Protein AF-A0A1Q9S9G4-F1 (afdb_monomer)

Radius of gyration: 12.33 Å; Cα contacts (8 Å, |Δi|>4): 216; chains: 1; bounding box: 32×34×28 Å

Mean predicted aligned error: 5.12 Å

Sequence (103 aa):
MTAIFVLDVPENRGVVQVAEEDVLLQVEKVGPYFRIALDGPDGPPADPGEDVGPGHTSTEDHIIIDRRSTGCRHAVWYSALAGLQDARVVQHDKNALRVVRRS

pLDDT: mean 87.8, std 15.15, range [48.03, 98.56]

Structure (mmCIF, N/CA/C/O backbone):
data_AF-A0A1Q9S9G4-F1
#
_entry.id   AF-A0A1Q9S9G4-F1
#
loop_
_atom_site.group_PDB
_atom_site.id
_atom_site.type_symbol
_atom_site.label_atom_id
_atom_site.label_alt_id
_atom_site.label_comp_id
_atom_site.label_asym_id
_atom_site.label_entity_id
_atom_site.label_seq_id
_atom_site.pdbx_PDB_ins_code
_atom_site.Cartn_x
_atom_site.Cartn_y
_atom_site.Cartn_z
_atom_site.occupancy
_atom_site.B_iso_or_equiv
_atom_site.auth_seq_id
_atom_site.auth_comp_id
_atom_site.auth_asym_id
_atom_site.auth_atom_id
_atom_site.pdbx_PDB_model_num
ATOM 1 N N . MET A 1 1 ? -10.709 3.831 9.868 1.00 82.19 1 MET A N 1
ATOM 2 C CA . MET A 1 1 ? -10.321 3.564 8.465 1.00 82.19 1 MET A CA 1
ATOM 3 C C . MET A 1 1 ? -8.881 3.091 8.463 1.00 82.19 1 MET A C 1
ATOM 5 O O . MET A 1 1 ? -8.014 3.846 8.888 1.00 82.19 1 MET A O 1
ATOM 9 N N . THR A 1 2 ? -8.631 1.857 8.040 1.00 92.19 2 THR A N 1
ATOM 10 C CA . THR A 1 2 ? -7.283 1.275 7.993 1.00 92.19 2 THR A CA 1
ATOM 11 C C . THR A 1 2 ?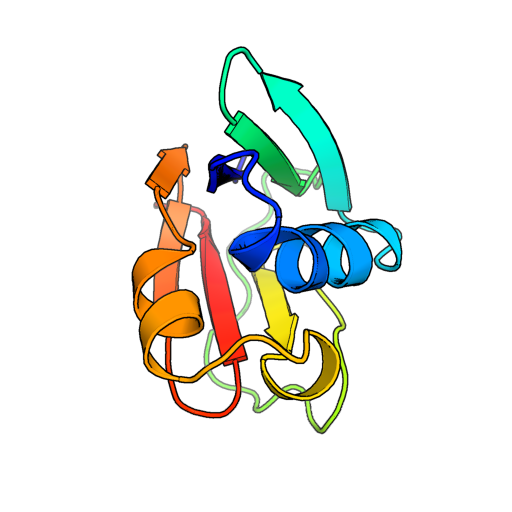 -6.628 1.648 6.668 1.00 92.19 2 THR A C 1
ATOM 13 O O . THR A 1 2 ? -7.218 1.422 5.614 1.00 92.19 2 THR A O 1
ATOM 16 N N . ALA A 1 3 ? -5.438 2.254 6.708 1.00 96.19 3 ALA A N 1
ATOM 17 C CA . ALA A 1 3 ? -4.759 2.704 5.494 1.00 96.19 3 ALA A CA 1
ATOM 18 C C . ALA A 1 3 ? -3.229 2.625 5.572 1.00 96.19 3 ALA A C 1
ATOM 20 O O . ALA A 1 3 ? -2.626 2.735 6.647 1.00 96.19 3 ALA A O 1
ATOM 21 N N . ILE A 1 4 ? -2.613 2.504 4.398 1.00 98.19 4 ILE A N 1
ATOM 22 C CA . ILE A 1 4 ? -1.177 2.678 4.173 1.00 98.19 4 ILE A CA 1
ATOM 23 C C . ILE A 1 4 ? -0.926 3.885 3.268 1.00 98.19 4 ILE A C 1
ATOM 25 O O . ILE A 1 4 ? -1.766 4.248 2.442 1.00 98.19 4 ILE A O 1
ATOM 29 N N . PHE A 1 5 ? 0.250 4.491 3.408 1.00 98.50 5 PHE A N 1
ATOM 30 C CA . PHE A 1 5 ? 0.698 5.582 2.547 1.00 98.50 5 PHE A CA 1
ATOM 31 C C . PHE A 1 5 ? 1.914 5.148 1.741 1.00 98.50 5 PHE A C 1
ATOM 33 O O . PHE A 1 5 ? 2.858 4.581 2.294 1.00 98.50 5 PHE A O 1
ATOM 40 N N . VAL A 1 6 ? 1.897 5.454 0.448 1.00 98.56 6 VAL A N 1
ATOM 41 C CA . VAL A 1 6 ? 2.969 5.155 -0.504 1.00 98.56 6 VAL A CA 1
ATOM 42 C C . VAL A 1 6 ? 3.396 6.458 -1.162 1.00 98.56 6 VAL A C 1
ATOM 44 O O . VAL A 1 6 ? 2.550 7.219 -1.618 1.00 98.56 6 VAL A O 1
ATOM 47 N N . LEU A 1 7 ? 4.696 6.754 -1.198 1.00 98.31 7 LEU A N 1
ATOM 48 C CA . LEU A 1 7 ? 5.192 7.984 -1.825 1.00 98.31 7 LEU A CA 1
ATOM 49 C C . LEU A 1 7 ? 4.903 7.970 -3.336 1.00 98.31 7 LEU A C 1
ATOM 51 O O . LEU A 1 7 ? 5.183 6.968 -3.996 1.00 98.31 7 LEU A O 1
ATOM 55 N N . ASP A 1 8 ? 4.389 9.077 -3.874 1.00 98.00 8 ASP A N 1
ATOM 56 C CA . ASP A 1 8 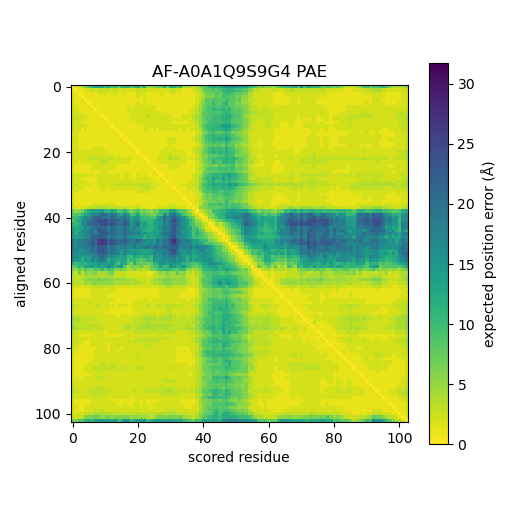? 4.146 9.280 -5.306 1.00 98.00 8 ASP A CA 1
ATOM 57 C C . ASP A 1 8 ? 5.470 9.527 -6.042 1.00 98.00 8 ASP A C 1
ATOM 59 O O . ASP A 1 8 ? 5.882 10.657 -6.309 1.00 98.00 8 ASP A O 1
ATOM 63 N N . VAL A 1 9 ? 6.172 8.429 -6.313 1.00 97.62 9 VAL A N 1
ATOM 64 C CA . VAL A 1 9 ? 7.380 8.381 -7.136 1.00 97.62 9 VAL A CA 1
ATOM 65 C C . VAL A 1 9 ? 7.269 7.246 -8.154 1.00 97.62 9 VAL A C 1
ATOM 67 O O . VAL A 1 9 ? 6.617 6.233 -7.873 1.00 97.62 9 VAL A O 1
ATOM 70 N N . PRO A 1 10 ? 7.912 7.363 -9.331 1.00 97.69 10 PRO A N 1
ATOM 71 C CA . PRO A 1 10 ? 7.846 6.345 -10.378 1.00 97.69 10 PRO A CA 1
ATOM 72 C C . PRO A 1 10 ? 8.170 4.926 -9.896 1.00 97.69 10 PRO A C 1
ATOM 74 O O . PRO A 1 10 ? 7.551 3.966 -10.348 1.00 97.69 10 PRO A O 1
ATOM 77 N N . GLU A 1 11 ? 9.101 4.791 -8.953 1.00 97.44 11 GLU A N 1
ATOM 78 C CA . GLU A 1 11 ? 9.548 3.523 -8.382 1.00 97.44 11 GLU A CA 1
ATOM 79 C C . GLU A 1 11 ? 8.435 2.772 -7.638 1.00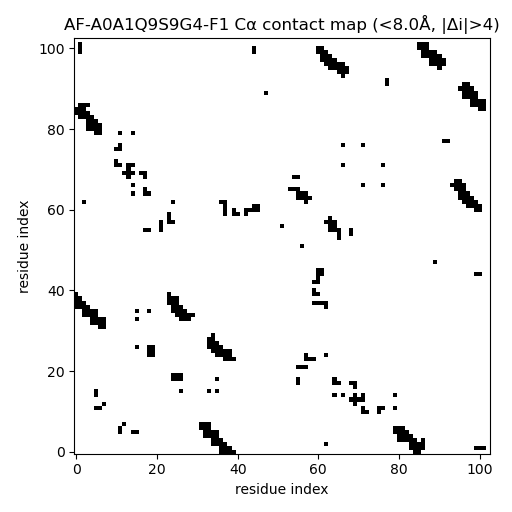 97.44 11 GLU A C 1
ATOM 81 O O . GLU A 1 11 ? 8.422 1.539 -7.642 1.00 97.44 11 GLU A O 1
ATOM 86 N N . ASN A 1 12 ? 7.493 3.501 -7.037 1.00 97.81 12 ASN A N 1
ATOM 87 C CA . ASN A 1 12 ? 6.395 2.940 -6.254 1.00 97.81 12 ASN A CA 1
ATOM 88 C C . ASN A 1 12 ? 5.138 2.658 -7.084 1.00 97.81 12 ASN A C 1
ATOM 90 O O . ASN A 1 12 ? 4.190 2.072 -6.564 1.00 97.81 12 ASN A O 1
ATOM 94 N N . ARG A 1 13 ? 5.110 3.040 -8.369 1.00 97.19 13 ARG A N 1
ATOM 95 C CA . ARG A 1 13 ? 3.909 2.922 -9.213 1.00 97.19 13 ARG A CA 1
ATOM 96 C C . ARG A 1 13 ? 3.313 1.522 -9.235 1.00 97.19 13 ARG A C 1
ATOM 98 O O . ARG A 1 13 ? 2.099 1.397 -9.217 1.00 97.19 13 ARG A O 1
ATOM 105 N N . GLY A 1 14 ? 4.151 0.491 -9.243 1.00 97.31 14 GLY A N 1
ATOM 106 C CA . GLY A 1 14 ? 3.687 -0.891 -9.244 1.00 97.31 14 GLY A CA 1
ATOM 107 C C . GLY A 1 14 ? 2.888 -1.279 -7.999 1.00 97.31 14 GLY A C 1
ATOM 108 O O . GLY A 1 14 ? 1.939 -2.043 -8.102 1.00 97.31 14 GLY A O 1
ATOM 109 N N . VAL A 1 15 ? 3.223 -0.723 -6.828 1.00 97.75 15 VAL A N 1
ATOM 110 C CA . VAL A 1 15 ? 2.445 -0.929 -5.591 1.00 97.75 15 VAL A CA 1
ATOM 111 C C . VAL A 1 15 ? 1.058 -0.307 -5.724 1.00 97.75 15 VAL A C 1
ATOM 113 O O . VAL A 1 15 ? 0.070 -0.927 -5.345 1.00 97.75 15 VAL A O 1
ATOM 116 N N . VAL A 1 16 ? 0.995 0.906 -6.276 1.00 98.06 16 VAL A N 1
ATOM 117 C CA . VAL A 1 16 ? -0.255 1.654 -6.455 1.00 98.06 16 VAL A CA 1
ATOM 118 C C . VAL A 1 16 ? -1.149 0.972 -7.488 1.00 98.06 16 VAL A C 1
ATOM 120 O O . VAL A 1 16 ? -2.319 0.761 -7.214 1.00 98.06 16 VAL A O 1
ATOM 123 N N . GLN A 1 17 ? -0.586 0.553 -8.624 1.00 97.44 17 GLN A N 1
ATOM 124 C CA . GLN A 1 17 ? -1.322 -0.151 -9.679 1.00 97.44 17 GLN A CA 1
ATOM 125 C C . GLN A 1 17 ? -1.916 -1.469 -9.187 1.00 97.44 17 GLN A C 1
ATOM 127 O O . GLN A 1 17 ? -3.079 -1.734 -9.448 1.00 97.44 17 GLN A O 1
ATOM 132 N N . VAL A 1 18 ? -1.143 -2.259 -8.432 1.00 96.69 18 VAL A N 1
ATOM 133 C CA . VAL A 1 18 ? -1.663 -3.482 -7.811 1.00 96.69 18 VAL A C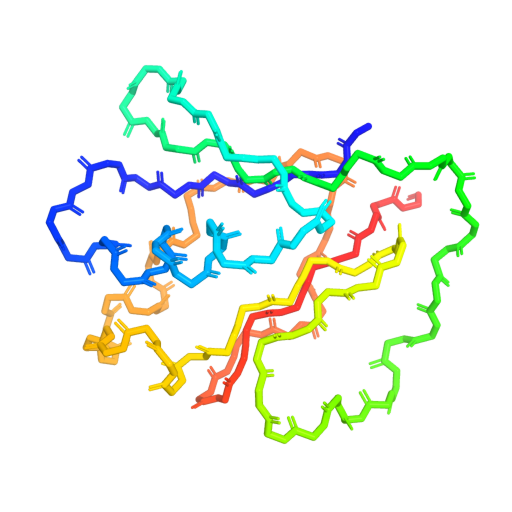A 1
ATOM 134 C C . VAL A 1 18 ? -2.838 -3.144 -6.892 1.00 96.69 18 VAL A C 1
ATOM 136 O O . VAL A 1 18 ? -3.892 -3.741 -7.043 1.00 96.69 18 VAL A O 1
ATOM 139 N N . ALA A 1 19 ? -2.707 -2.134 -6.024 1.00 96.25 19 ALA A N 1
ATOM 140 C CA . ALA A 1 19 ? -3.796 -1.717 -5.139 1.00 96.25 19 ALA A CA 1
ATOM 141 C C . ALA A 1 19 ? -5.052 -1.213 -5.877 1.00 96.25 19 ALA A C 1
ATOM 143 O O . ALA A 1 19 ? -6.157 -1.422 -5.394 1.00 96.25 19 ALA A O 1
ATOM 144 N N . GLU A 1 20 ? -4.901 -0.548 -7.026 1.00 94.62 20 GLU A N 1
ATOM 145 C CA . GLU A 1 20 ? -6.021 -0.074 -7.858 1.00 94.62 20 GLU A CA 1
ATOM 146 C C . GLU A 1 20 ? -6.809 -1.222 -8.517 1.00 94.62 20 GLU A C 1
ATOM 148 O O . GLU A 1 20 ? -7.961 -1.029 -8.904 1.00 94.62 20 GLU A O 1
ATOM 153 N N . GLU A 1 21 ? -6.210 -2.409 -8.654 1.00 93.06 21 GLU A N 1
ATOM 154 C CA . GLU A 1 21 ? -6.872 -3.606 -9.191 1.00 93.06 21 GLU A CA 1
ATOM 155 C C . GLU A 1 21 ? -7.765 -4.309 -8.150 1.00 93.06 21 GLU A C 1
ATOM 157 O O . GLU A 1 21 ? -8.592 -5.149 -8.515 1.00 93.06 21 GLU A O 1
ATOM 162 N N . ASP A 1 22 ? -7.631 -3.967 -6.866 1.00 91.00 22 ASP A N 1
ATOM 163 C CA . ASP A 1 22 ? -8.388 -4.572 -5.773 1.00 91.00 22 ASP A CA 1
ATOM 164 C C . ASP A 1 22 ? -9.634 -3.765 -5.424 1.00 91.00 22 ASP A C 1
ATOM 166 O O . ASP A 1 22 ? -9.584 -2.643 -4.925 1.00 91.00 22 ASP A O 1
ATOM 170 N N . VAL A 1 23 ? -10.784 -4.389 -5.664 1.00 88.12 23 VAL A N 1
ATOM 171 C CA . VAL A 1 23 ? -12.112 -3.791 -5.494 1.00 88.12 23 VAL A CA 1
ATOM 172 C C . VAL A 1 23 ? -12.449 -3.414 -4.049 1.00 88.12 23 VAL A C 1
ATOM 174 O O . VAL A 1 23 ? -13.393 -2.653 -3.841 1.00 88.12 23 VAL A O 1
ATOM 177 N N . LEU A 1 24 ? -11.725 -3.944 -3.056 1.00 89.88 24 LEU A N 1
ATOM 178 C CA . LEU A 1 24 ? -11.904 -3.585 -1.647 1.00 89.88 24 LEU A CA 1
ATOM 179 C C . LEU A 1 24 ? -11.072 -2.364 -1.240 1.00 89.88 24 LEU A C 1
ATOM 181 O O . LEU A 1 24 ? -11.312 -1.782 -0.177 1.00 89.88 24 LEU A O 1
ATOM 185 N N . LEU A 1 25 ? -10.094 -1.975 -2.059 1.00 92.81 25 LEU A N 1
ATOM 186 C CA . LEU A 1 25 ? -9.193 -0.877 -1.760 1.00 92.81 25 LEU A CA 1
ATOM 187 C C . LEU A 1 25 ? -9.639 0.407 -2.455 1.00 92.81 25 LEU A C 1
ATOM 189 O O . LEU A 1 25 ? -9.967 0.454 -3.637 1.00 92.81 25 LEU A O 1
ATOM 193 N N . GLN A 1 26 ? -9.590 1.498 -1.702 1.00 94.19 26 GLN A N 1
ATOM 194 C CA . GLN A 1 26 ? -9.689 2.845 -2.234 1.00 94.19 26 GLN A CA 1
ATOM 195 C C . GLN A 1 26 ? -8.298 3.456 -2.303 1.00 94.19 26 GLN A C 1
ATOM 197 O O . GLN A 1 26 ? -7.592 3.543 -1.294 1.00 94.19 26 GLN A O 1
ATOM 202 N N . VAL A 1 27 ? -7.923 3.913 -3.494 1.00 96.31 27 VAL A N 1
ATOM 203 C CA . VAL A 1 27 ? -6.659 4.602 -3.745 1.00 96.31 27 VAL A CA 1
ATOM 204 C C . VAL A 1 27 ? -6.951 6.061 -4.065 1.00 96.31 27 VAL A C 1
ATOM 206 O O . VAL A 1 27 ? -7.677 6.375 -5.005 1.00 96.31 27 VAL A O 1
ATOM 209 N N . GLU A 1 28 ? -6.369 6.974 -3.295 1.00 95.38 28 GLU A N 1
ATOM 210 C CA . GLU A 1 28 ? -6.477 8.410 -3.550 1.00 95.38 28 GLU A CA 1
ATOM 211 C C . GLU A 1 28 ? -5.137 9.124 -3.378 1.00 95.38 28 GLU A C 1
ATOM 213 O O . GLU A 1 28 ? -4.246 8.669 -2.660 1.00 95.38 28 GLU A O 1
ATOM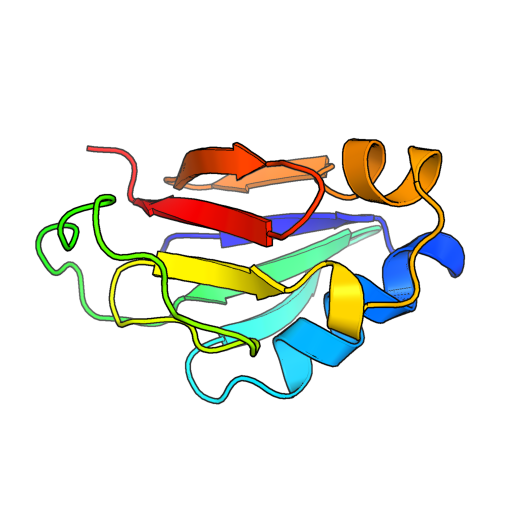 218 N N . LYS A 1 29 ? -4.992 10.287 -4.015 1.00 97.12 29 LYS A N 1
ATOM 219 C CA . LYS A 1 29 ? -3.800 11.125 -3.880 1.00 97.12 29 LYS A CA 1
ATOM 220 C C . LYS A 1 29 ? -3.946 12.100 -2.710 1.00 97.12 29 LYS A C 1
ATOM 222 O O . LYS A 1 29 ? -4.867 12.911 -2.685 1.00 97.12 29 LYS A O 1
ATOM 227 N N . VAL A 1 30 ? -2.987 12.072 -1.785 1.00 96.56 30 VAL A N 1
ATOM 228 C CA . VAL A 1 30 ? -2.912 12.924 -0.590 1.00 96.56 30 VAL A CA 1
ATOM 229 C C . VAL A 1 30 ? -1.528 13.571 -0.517 1.00 96.56 30 VAL A C 1
ATOM 231 O O . VAL A 1 30 ? -0.562 12.990 -0.021 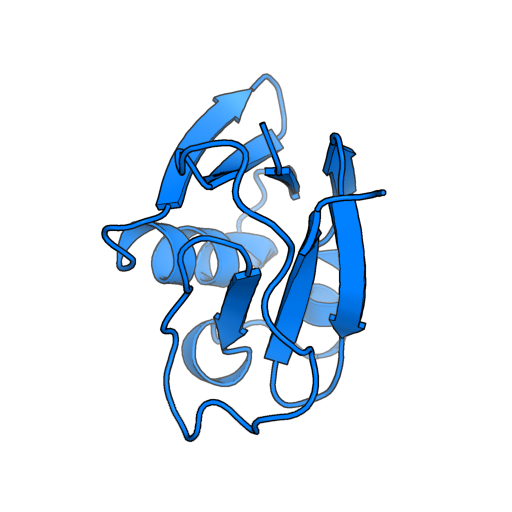1.00 96.56 30 VAL A O 1
ATOM 234 N N . GLY A 1 31 ? -1.415 14.800 -1.026 1.00 96.06 31 GLY A N 1
ATOM 235 C CA . GLY A 1 31 ? -0.132 15.506 -1.092 1.00 96.06 31 GLY A CA 1
ATOM 236 C C . GLY A 1 31 ? 0.904 14.720 -1.918 1.00 96.06 31 GLY A C 1
ATOM 237 O O . GLY A 1 31 ? 0.607 14.386 -3.067 1.00 96.06 31 GLY A O 1
ATOM 238 N N . PRO A 1 32 ? 2.104 14.424 -1.376 1.00 97.50 32 PRO A N 1
ATOM 239 C CA . PRO A 1 32 ? 3.125 13.636 -2.069 1.00 97.50 32 PRO A CA 1
ATOM 240 C C . PRO A 1 32 ? 2.906 12.117 -1.949 1.00 97.50 32 PRO A C 1
ATOM 242 O O . PRO A 1 32 ? 3.802 11.353 -2.296 1.00 97.50 32 PRO A O 1
ATOM 245 N N . TYR A 1 33 ? 1.764 11.665 -1.426 1.00 98.50 33 TYR A N 1
ATOM 246 C CA . TYR A 1 33 ? 1.473 10.253 -1.195 1.00 98.50 33 TYR A CA 1
ATOM 247 C C . TYR A 1 33 ? 0.235 9.799 -1.966 1.00 98.50 33 TYR A C 1
ATOM 249 O O . TYR A 1 33 ? -0.682 10.579 -2.215 1.00 98.50 33 TYR A O 1
ATOM 257 N N . PHE A 1 34 ? 0.173 8.506 -2.252 1.00 98.50 34 PHE A N 1
ATOM 258 C CA . PHE A 1 34 ? -1.075 7.781 -2.417 1.00 98.50 34 PHE A CA 1
ATOM 259 C C . PHE A 1 34 ? -1.487 7.200 -1.066 1.00 98.50 34 PHE A C 1
ATOM 261 O O . PHE A 1 34 ? -0.674 6.571 -0.383 1.00 98.50 34 PHE A O 1
ATOM 268 N N . ARG A 1 35 ? -2.741 7.417 -0.676 1.00 97.94 35 ARG A N 1
ATOM 269 C CA . ARG A 1 35 ? -3.384 6.740 0.447 1.00 97.94 35 ARG A CA 1
ATOM 270 C C . ARG A 1 35 ? -4.151 5.549 -0.112 1.00 97.94 35 ARG A C 1
ATOM 272 O O . ARG A 1 35 ? -5.037 5.735 -0.938 1.00 97.94 35 ARG A O 1
ATOM 279 N N . ILE A 1 36 ? -3.805 4.355 0.354 1.00 97.62 36 ILE A N 1
ATOM 280 C CA . ILE A 1 36 ? -4.480 3.101 0.014 1.00 97.62 36 ILE A CA 1
ATOM 281 C C . ILE A 1 36 ? -5.229 2.666 1.267 1.00 97.62 36 ILE A C 1
ATOM 283 O O . ILE A 1 36 ? -4.602 2.390 2.294 1.00 97.62 36 ILE A O 1
ATOM 287 N N . ALA A 1 37 ? -6.555 2.669 1.212 1.00 95.31 37 ALA A N 1
ATOM 288 C CA . ALA A 1 37 ? -7.410 2.394 2.354 1.00 95.31 37 ALA A CA 1
ATOM 289 C C . ALA A 1 37 ? -8.376 1.255 2.091 1.00 95.31 37 ALA A C 1
ATOM 291 O O . ALA A 1 37 ? -8.892 1.104 0.991 1.00 95.31 37 ALA A O 1
ATOM 292 N N . LEU A 1 38 ? -8.646 0.510 3.151 1.00 92.06 38 LEU A N 1
ATOM 293 C CA . LEU A 1 38 ? -9.720 -0.459 3.200 1.00 92.06 38 LEU A CA 1
ATOM 294 C C . LEU A 1 38 ? -10.973 0.253 3.716 1.00 92.06 38 LEU A C 1
ATOM 296 O O . LEU A 1 38 ? -10.975 0.753 4.848 1.00 92.06 38 LEU A O 1
ATOM 300 N N . ASP A 1 39 ? -12.006 0.324 2.879 1.00 72.38 39 ASP A N 1
ATOM 301 C CA . ASP A 1 39 ? -13.302 0.925 3.221 1.00 72.38 39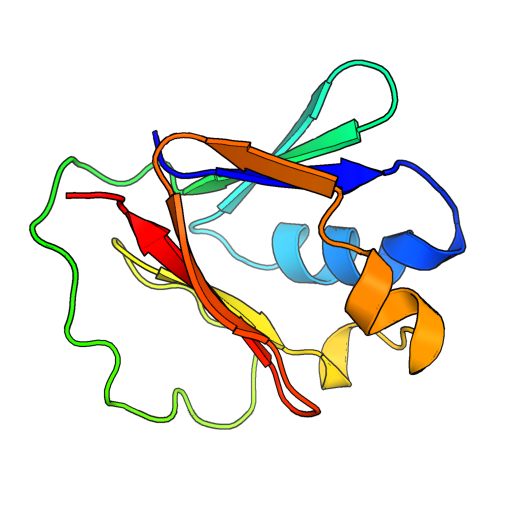 ASP A CA 1
ATOM 302 C C . ASP A 1 39 ? -14.294 -0.180 3.627 1.00 72.38 39 ASP A C 1
ATOM 304 O O . ASP A 1 39 ? -15.338 -0.386 3.015 1.00 72.38 39 ASP A O 1
ATOM 308 N N . GLY A 1 40 ? -13.894 -0.977 4.621 1.00 61.28 40 GLY A N 1
ATOM 309 C CA . GLY A 1 40 ? -14.721 -2.018 5.233 1.00 61.28 40 GLY A CA 1
ATOM 310 C C . GLY A 1 40 ? -15.354 -1.538 6.546 1.00 61.28 40 GLY A C 1
ATOM 311 O O . GLY A 1 40 ? -14.808 -0.632 7.190 1.00 61.28 40 GLY A O 1
ATOM 312 N N . PRO A 1 41 ? -16.495 -2.116 6.976 1.00 52.69 41 PRO A N 1
ATOM 313 C CA . PRO A 1 41 ? -17.045 -1.871 8.312 1.00 52.69 41 PRO A CA 1
ATOM 314 C C . PRO A 1 41 ? -15.999 -2.179 9.400 1.00 52.69 41 PRO A C 1
ATOM 316 O O . PRO A 1 41 ? -15.052 -2.918 9.155 1.00 52.69 41 PRO A O 1
ATOM 319 N N . ASP A 1 42 ? -16.162 -1.619 10.607 1.00 54.72 42 ASP A N 1
ATOM 320 C CA . ASP A 1 42 ? -15.300 -1.872 11.780 1.00 54.72 42 ASP A CA 1
ATOM 321 C C . ASP A 1 42 ? -15.444 -3.331 12.296 1.00 54.72 42 ASP A C 1
ATOM 323 O O . ASP A 1 42 ? -15.845 -3.574 13.437 1.00 54.72 42 ASP A O 1
ATOM 327 N N . GLY A 1 43 ? -15.173 -4.312 11.435 1.00 48.03 43 GLY A N 1
ATOM 328 C CA . GLY A 1 43 ? -15.164 -5.735 11.729 1.00 48.03 43 GLY A CA 1
ATOM 329 C C . GLY A 1 43 ? -13.969 -6.131 12.603 1.00 48.03 43 GLY A C 1
ATOM 330 O O . GLY A 1 43 ? -12.963 -5.414 12.682 1.00 48.03 43 GLY A O 1
ATOM 331 N N . PRO A 1 44 ? -14.083 -7.240 13.354 1.00 48.97 44 PRO A N 1
ATOM 332 C CA . PRO A 1 44 ? -12.960 -7.776 14.105 1.00 48.97 44 PRO A CA 1
ATOM 333 C C . PRO A 1 44 ? -11.888 -8.274 13.126 1.00 48.97 44 PRO A C 1
ATOM 335 O O . PRO A 1 44 ? -12.237 -8.983 12.192 1.00 48.97 44 PRO A O 1
ATOM 338 N N . PRO A 1 45 ? -10.593 -7.993 13.357 1.00 54.16 45 PRO A N 1
ATOM 339 C CA . PRO A 1 45 ? -9.544 -8.382 12.424 1.00 54.16 45 PRO A CA 1
ATOM 340 C C . PRO A 1 45 ? -9.534 -9.896 12.183 1.00 54.16 45 PRO A C 1
ATOM 342 O O . PRO A 1 45 ? -9.352 -10.661 13.134 1.00 54.16 45 PRO A O 1
ATOM 345 N N . ALA A 1 46 ? -9.675 -10.321 10.924 1.00 52.28 46 ALA A N 1
ATOM 346 C CA . ALA A 1 46 ? -9.455 -11.709 10.530 1.00 52.28 46 ALA A CA 1
ATOM 347 C C . ALA A 1 46 ? -8.049 -12.203 10.939 1.00 52.28 46 ALA A C 1
ATOM 349 O O . ALA A 1 46 ? -7.088 -11.428 11.013 1.00 52.28 46 ALA A O 1
ATOM 350 N N . ASP A 1 47 ? -7.931 -13.500 11.220 1.00 57.06 47 ASP A N 1
ATOM 351 C CA . ASP A 1 47 ? -6.694 -14.146 11.670 1.00 57.06 47 ASP A CA 1
ATOM 352 C C . ASP A 1 47 ? -5.547 -13.922 10.650 1.00 57.06 47 ASP A C 1
ATOM 354 O O . ASP A 1 47 ? -5.725 -14.210 9.466 1.00 57.06 47 ASP A O 1
ATOM 358 N N . PRO A 1 48 ? -4.365 -13.409 11.054 1.00 53.28 48 PRO A N 1
ATOM 359 C CA . PRO A 1 48 ? -3.211 -13.194 10.166 1.00 53.28 48 PRO A CA 1
ATOM 360 C C . PRO A 1 48 ? -2.593 -14.467 9.561 1.00 53.28 48 PRO A C 1
ATOM 362 O O . PRO A 1 48 ? -1.592 -14.365 8.848 1.00 53.28 48 PRO A O 1
ATOM 365 N N . GLY A 1 49 ? -3.143 -15.645 9.862 1.00 53.28 49 GLY A N 1
ATOM 366 C CA . GLY A 1 49 ? -2.484 -16.933 9.677 1.00 53.28 49 GLY A CA 1
ATOM 367 C C . GLY A 1 49 ? -2.646 -17.657 8.340 1.00 53.28 49 GLY A C 1
ATOM 368 O O . GLY A 1 49 ? -1.913 -18.623 8.135 1.00 53.28 49 GLY A O 1
ATOM 369 N N . GLU A 1 50 ? -3.536 -17.258 7.427 1.00 51.75 50 GLU A N 1
ATOM 370 C CA . GLU A 1 50 ? -3.670 -17.989 6.158 1.00 51.75 50 GLU A CA 1
ATOM 371 C C . GLU A 1 50 ? -2.801 -17.361 5.066 1.00 51.75 50 GLU A C 1
ATOM 373 O O . GLU A 1 50 ? -2.864 -16.163 4.781 1.00 51.75 50 GLU A O 1
ATOM 378 N N . ASP A 1 51 ? -1.913 -18.156 4.473 1.00 54.66 51 ASP A N 1
ATOM 379 C CA . ASP A 1 51 ? -1.185 -17.739 3.285 1.00 54.66 51 ASP A CA 1
ATOM 380 C C . ASP A 1 51 ? -2.212 -17.545 2.161 1.00 54.66 51 ASP A C 1
ATOM 382 O O . ASP A 1 51 ? -2.809 -18.521 1.718 1.00 54.66 51 ASP A O 1
ATOM 386 N N . VAL A 1 52 ? -2.451 -16.304 1.715 1.00 52.44 52 VAL A N 1
ATOM 387 C CA . VAL A 1 52 ? -3.546 -15.937 0.785 1.00 52.44 52 VAL A CA 1
ATOM 388 C C . VAL A 1 52 ? -3.305 -16.471 -0.643 1.00 52.44 52 VAL A C 1
ATOM 390 O O . VAL A 1 52 ? -3.893 -16.013 -1.615 1.00 52.44 52 VAL A O 1
ATOM 393 N N . GLY A 1 53 ? -2.432 -17.468 -0.797 1.00 53.84 53 GLY A N 1
ATOM 394 C CA . GLY A 1 53 ? -2.023 -18.005 -2.082 1.00 53.84 53 GLY A CA 1
ATOM 395 C C . GLY A 1 53 ? -1.300 -16.964 -2.947 1.00 53.84 53 GLY A C 1
ATOM 396 O O . GLY A 1 53 ? -0.964 -15.867 -2.499 1.00 53.84 53 GLY A O 1
ATOM 397 N N . PRO A 1 54 ? -0.969 -17.321 -4.195 1.00 55.72 54 PRO A N 1
ATOM 398 C CA . PRO A 1 54 ? -0.481 -16.356 -5.170 1.00 55.72 54 PRO A CA 1
ATOM 399 C C . PRO A 1 54 ? -1.599 -15.381 -5.560 1.00 55.72 54 PRO A C 1
ATOM 401 O O . PRO A 1 54 ? -2.713 -15.816 -5.846 1.00 55.72 54 PRO A O 1
ATOM 404 N N . GLY A 1 55 ? -1.276 -14.090 -5.656 1.00 65.56 55 GLY A N 1
ATOM 405 C CA . GLY A 1 55 ? -2.221 -13.057 -6.068 1.00 65.56 55 GLY A CA 1
ATOM 406 C C . GLY A 1 55 ? -2.431 -11.968 -5.021 1.00 65.56 55 GLY A C 1
ATOM 407 O O . GLY A 1 55 ? -2.252 -12.154 -3.818 1.00 65.56 55 GLY A O 1
ATOM 408 N N . HIS A 1 56 ? -2.803 -10.792 -5.514 1.00 77.44 56 HIS A N 1
ATOM 409 C CA . HIS A 1 56 ? -3.256 -9.678 -4.699 1.00 77.44 56 HIS A CA 1
ATOM 410 C C . HIS A 1 56 ? -4.757 -9.849 -4.441 1.00 77.44 56 HIS A C 1
ATOM 412 O O . HIS A 1 56 ? -5.560 -9.784 -5.368 1.00 77.44 56 HIS A O 1
ATOM 418 N N . THR A 1 57 ? -5.138 -10.154 -3.202 1.00 84.44 57 THR A N 1
ATOM 419 C CA . THR A 1 57 ? -6.545 -10.235 -2.788 1.00 84.44 57 THR A CA 1
ATOM 420 C C . THR A 1 57 ? -6.641 -9.785 -1.342 1.00 84.44 57 THR A C 1
ATOM 422 O O . THR A 1 57 ? -6.285 -10.539 -0.439 1.00 84.44 57 THR A O 1
ATOM 425 N N . SER A 1 58 ? -7.061 -8.542 -1.124 1.00 87.25 58 SER A N 1
ATOM 426 C CA . SER A 1 58 ? -7.382 -8.030 0.206 1.00 87.25 58 SER A CA 1
ATOM 427 C C . SER A 1 58 ? -8.630 -8.718 0.762 1.00 87.25 58 SER A C 1
ATOM 429 O O . SER A 1 58 ? -9.406 -9.346 0.040 1.00 87.25 58 SER A O 1
ATOM 431 N N . THR A 1 59 ? -8.826 -8.608 2.070 1.00 88.06 59 THR A N 1
ATOM 432 C CA . THR A 1 59 ? -10.052 -9.044 2.753 1.00 88.06 59 THR A CA 1
ATOM 433 C C . THR A 1 59 ? -10.654 -7.864 3.506 1.00 88.06 59 THR A C 1
ATOM 435 O O . THR A 1 59 ? -10.036 -6.805 3.568 1.00 88.06 59 THR A O 1
ATOM 438 N N . GLU A 1 60 ? -11.836 -8.030 4.104 1.00 83.62 60 GLU A N 1
ATOM 439 C CA . GLU A 1 60 ? -12.526 -6.955 4.841 1.00 83.62 60 GLU A CA 1
ATOM 440 C C . GLU A 1 60 ? -11.705 -6.350 5.995 1.00 83.62 60 GLU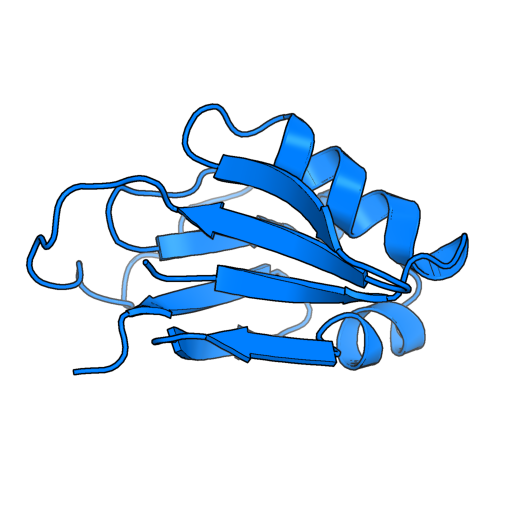 A C 1
ATOM 442 O O . GLU A 1 60 ? -11.959 -5.207 6.369 1.00 83.62 60 GLU A O 1
ATOM 447 N N . ASP A 1 61 ? -10.671 -7.049 6.490 1.00 85.56 61 ASP A N 1
ATOM 448 C CA . ASP A 1 61 ? -9.788 -6.549 7.555 1.00 85.56 61 ASP A CA 1
ATOM 449 C C . ASP A 1 61 ? -8.293 -6.497 7.189 1.00 85.56 61 ASP A C 1
ATOM 451 O O . ASP A 1 61 ? -7.466 -6.094 8.020 1.00 85.56 61 ASP A O 1
ATOM 455 N N . HIS A 1 62 ? -7.914 -6.933 5.981 1.00 91.00 62 HIS A N 1
ATOM 456 C CA . HIS A 1 62 ? -6.513 -7.038 5.555 1.00 91.00 62 HIS A CA 1
ATOM 457 C C . HIS A 1 62 ? -6.283 -6.288 4.256 1.00 91.00 62 HIS A C 1
ATOM 459 O O . HIS A 1 62 ? -6.796 -6.685 3.216 1.00 91.00 62 HIS A O 1
ATOM 465 N N . ILE A 1 63 ? -5.405 -5.287 4.292 1.00 94.25 63 ILE A N 1
ATOM 466 C CA . ILE A 1 63 ? -4.763 -4.769 3.082 1.00 94.25 63 ILE A CA 1
ATOM 467 C C . ILE A 1 63 ? -3.604 -5.707 2.761 1.00 94.25 63 ILE A C 1
ATOM 469 O O . ILE A 1 63 ? -2.679 -5.857 3.565 1.00 94.25 63 ILE A O 1
ATOM 473 N N . ILE A 1 64 ? -3.632 -6.322 1.586 1.00 95.44 64 ILE A N 1
ATOM 474 C CA . ILE A 1 64 ? -2.588 -7.242 1.121 1.00 95.44 64 ILE A CA 1
ATOM 475 C C . ILE A 1 64 ? -2.007 -6.648 -0.146 1.00 95.44 64 ILE A C 1
ATOM 477 O O . ILE A 1 64 ? -2.786 -6.287 -0.988 1.00 95.44 64 ILE A O 1
ATOM 481 N N . ILE A 1 65 ? -0.693 -6.563 -0.345 1.00 96.31 65 ILE A N 1
ATOM 482 C CA . ILE A 1 65 ? -0.072 -6.213 -1.637 1.00 96.31 65 ILE A CA 1
ATOM 483 C C . ILE A 1 65 ? 0.862 -7.359 -2.024 1.00 96.31 65 ILE A C 1
ATOM 485 O O . ILE A 1 65 ? 1.827 -7.626 -1.301 1.00 96.31 65 ILE A O 1
ATOM 489 N N . ASP A 1 66 ? 0.602 -8.030 -3.151 1.00 94.88 66 ASP A N 1
ATOM 490 C CA . ASP A 1 66 ? 1.511 -9.058 -3.678 1.00 94.88 66 ASP A CA 1
ATOM 491 C C . ASP A 1 66 ? 2.725 -8.384 -4.320 1.00 94.88 66 ASP A C 1
ATOM 493 O O . ASP A 1 66 ? 2.634 -7.751 -5.374 1.00 94.88 66 ASP A O 1
ATOM 497 N N . ARG A 1 67 ? 3.895 -8.559 -3.701 1.00 94.44 67 ARG A N 1
ATOM 498 C CA . ARG A 1 67 ? 5.156 -7.992 -4.179 1.00 94.44 67 ARG A CA 1
ATOM 499 C C . ARG A 1 67 ? 5.456 -8.413 -5.613 1.00 94.44 67 ARG A C 1
ATOM 501 O O . ARG A 1 67 ? 6.004 -7.614 -6.373 1.00 94.44 67 ARG A O 1
ATOM 508 N N . ARG A 1 68 ? 5.158 -9.663 -5.979 1.00 92.19 68 ARG A N 1
ATOM 509 C CA . ARG A 1 68 ? 5.512 -10.244 -7.284 1.00 92.19 68 ARG A CA 1
ATOM 510 C C . ARG A 1 68 ? 4.752 -9.556 -8.415 1.00 92.19 68 ARG A C 1
ATOM 512 O O . ARG A 1 68 ? 5.314 -9.406 -9.497 1.00 92.19 68 ARG A O 1
ATOM 519 N N . SER A 1 69 ? 3.545 -9.075 -8.127 1.00 94.56 69 SER A N 1
ATOM 520 C CA . SER A 1 69 ? 2.696 -8.330 -9.061 1.00 94.56 69 SER A CA 1
ATOM 521 C C . SER A 1 69 ? 3.125 -6.870 -9.230 1.00 94.56 69 SER A C 1
ATOM 523 O O . SER A 1 69 ? 2.857 -6.272 -10.263 1.00 94.56 69 SER A O 1
ATOM 525 N N . THR A 1 70 ? 3.855 -6.294 -8.266 1.00 95.75 70 THR A N 1
ATOM 526 C CA . THR A 1 70 ? 4.268 -4.877 -8.340 1.00 95.75 70 THR A CA 1
ATOM 527 C C . THR A 1 70 ? 5.383 -4.604 -9.355 1.00 95.75 70 THR A C 1
ATOM 529 O O . THR A 1 70 ? 5.569 -3.471 -9.787 1.00 95.75 70 THR A O 1
ATOM 532 N N . GLY A 1 71 ? 6.225 -5.592 -9.674 1.00 94.50 71 GLY A N 1
ATOM 533 C 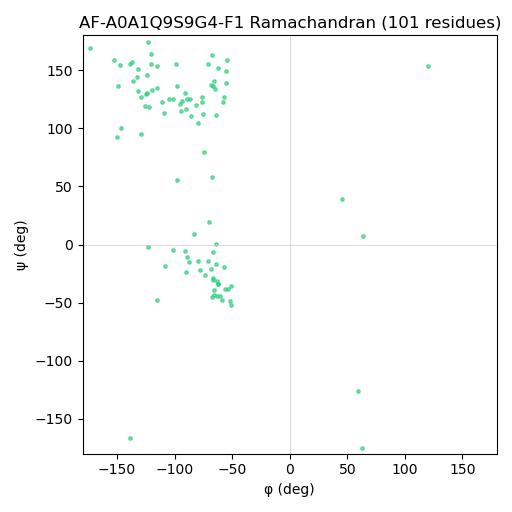CA . GLY A 1 71 ? 7.456 -5.356 -10.441 1.00 94.50 71 GLY A CA 1
ATOM 534 C C . GLY A 1 71 ? 8.489 -4.446 -9.745 1.00 94.50 71 GLY A C 1
ATOM 535 O O . GLY A 1 71 ? 9.506 -4.097 -10.351 1.00 94.50 71 GLY A O 1
ATOM 536 N N . CYS A 1 72 ? 8.281 -4.063 -8.478 1.00 94.62 72 CYS A N 1
ATOM 537 C CA . CYS A 1 72 ? 9.208 -3.205 -7.746 1.00 94.62 72 CYS A CA 1
ATOM 538 C C . CYS A 1 72 ? 10.558 -3.901 -7.518 1.00 94.62 72 CYS A C 1
ATOM 540 O O . CYS A 1 72 ? 10.650 -5.081 -7.164 1.00 94.62 72 CYS A O 1
ATOM 542 N N . ARG A 1 73 ? 11.647 -3.129 -7.637 1.00 96.19 73 ARG A N 1
ATOM 543 C CA . ARG A 1 73 ? 12.985 -3.597 -7.245 1.00 96.19 73 ARG A CA 1
ATOM 544 C C . ARG A 1 73 ? 13.013 -3.914 -5.752 1.00 96.19 73 ARG A C 1
ATOM 546 O O . ARG A 1 73 ? 12.338 -3.272 -4.955 1.00 96.19 73 ARG A O 1
ATOM 553 N N . HIS A 1 74 ? 13.878 -4.847 -5.360 1.00 93.94 74 HIS A N 1
ATOM 554 C CA . HIS A 1 74 ? 13.972 -5.323 -3.978 1.00 93.94 74 HIS A CA 1
ATOM 555 C C . HIS A 1 74 ? 14.126 -4.193 -2.948 1.00 93.94 74 HIS A C 1
ATOM 557 O O . HIS A 1 74 ? 13.383 -4.169 -1.980 1.00 93.94 74 HIS A O 1
ATOM 563 N N . ALA A 1 75 ? 15.038 -3.243 -3.167 1.00 92.44 75 ALA A N 1
ATOM 564 C CA . ALA A 1 75 ? 15.227 -2.126 -2.239 1.00 92.44 75 ALA A CA 1
ATOM 565 C C . ALA A 1 75 ? 14.008 -1.188 -2.180 1.00 92.44 75 ALA A C 1
ATOM 567 O O . ALA A 1 75 ? 13.631 -0.750 -1.100 1.00 92.44 75 ALA A O 1
ATOM 568 N N . VAL A 1 76 ? 13.373 -0.932 -3.330 1.00 95.56 76 VAL A N 1
ATOM 569 C CA . VAL A 1 76 ? 12.186 -0.069 -3.436 1.00 95.56 76 VAL A CA 1
ATOM 570 C C . VAL A 1 76 ? 11.021 -0.656 -2.650 1.00 95.56 76 VAL A C 1
ATOM 572 O O . VAL A 1 76 ? 10.369 0.065 -1.906 1.00 95.56 76 VAL A O 1
ATOM 575 N N . TRP A 1 77 ? 10.805 -1.967 -2.772 1.00 97.12 77 TRP A N 1
ATOM 576 C CA . TRP A 1 77 ? 9.752 -2.686 -2.061 1.00 97.12 77 TRP A CA 1
ATOM 577 C C . TRP A 1 77 ? 9.781 -2.407 -0.551 1.00 97.12 77 TRP A C 1
ATOM 579 O O . TRP A 1 77 ? 8.799 -1.933 0.010 1.00 97.12 77 TRP A O 1
ATOM 589 N N . TYR A 1 78 ? 10.945 -2.575 0.083 1.00 96.44 78 TYR A N 1
ATOM 590 C CA . TYR A 1 78 ? 11.081 -2.360 1.525 1.00 96.44 78 TYR A CA 1
ATOM 591 C C . TYR A 1 78 ? 10.991 -0.890 1.957 1.00 96.44 78 TYR A C 1
ATOM 593 O O . TYR A 1 78 ? 10.788 -0.625 3.139 1.00 96.44 78 TYR A O 1
ATOM 601 N N . SER A 1 79 ? 11.099 0.057 1.022 1.00 95.75 79 SER A N 1
ATOM 602 C CA . SER A 1 79 ? 10.897 1.490 1.273 1.00 95.75 79 SER A CA 1
ATOM 603 C C . SER A 1 79 ? 9.530 2.019 0.829 1.00 95.75 79 SER A C 1
ATOM 605 O O . SER A 1 79 ? 9.247 3.193 1.046 1.00 95.75 79 SER A O 1
ATOM 607 N N . ALA A 1 80 ? 8.692 1.201 0.184 1.00 96.62 80 ALA A N 1
ATOM 608 C CA . ALA A 1 80 ? 7.447 1.671 -0.424 1.00 96.62 80 ALA A CA 1
ATOM 609 C C . ALA A 1 80 ? 6.424 2.151 0.618 1.00 96.62 80 ALA A C 1
ATOM 611 O O . ALA A 1 80 ? 5.624 3.043 0.338 1.00 96.62 80 ALA A O 1
ATOM 612 N N . LEU A 1 81 ? 6.468 1.585 1.828 1.00 97.62 81 LEU A N 1
ATOM 613 C CA . LEU A 1 81 ? 5.597 1.959 2.936 1.00 97.62 81 LEU A CA 1
ATOM 614 C C . LEU A 1 81 ? 6.105 3.236 3.623 1.00 97.62 81 LEU A C 1
ATOM 616 O O . LEU A 1 81 ? 7.054 3.196 4.403 1.00 97.62 81 LEU A O 1
ATOM 620 N N . ALA A 1 82 ? 5.440 4.360 3.364 1.00 97.56 82 ALA A N 1
ATOM 621 C CA . ALA A 1 82 ? 5.782 5.664 3.930 1.00 97.56 82 ALA A CA 1
ATOM 622 C C . ALA A 1 82 ? 5.066 5.963 5.259 1.00 97.56 82 ALA A C 1
ATOM 624 O O . ALA A 1 82 ? 5.546 6.771 6.052 1.00 97.56 82 ALA A O 1
ATOM 625 N N . GLY A 1 83 ? 3.921 5.328 5.521 1.00 97.50 83 GLY A N 1
ATOM 626 C CA . GLY A 1 83 ? 3.142 5.573 6.733 1.00 97.50 83 GLY A CA 1
ATOM 627 C C . GLY A 1 83 ? 1.952 4.633 6.899 1.00 97.50 83 GLY A C 1
ATOM 628 O O . GLY A 1 83 ? 1.582 3.908 5.977 1.00 97.50 83 GLY A O 1
ATOM 629 N N . LEU A 1 84 ? 1.354 4.666 8.091 1.00 97.44 84 LEU A N 1
ATOM 630 C CA . LEU A 1 84 ? 0.209 3.851 8.503 1.00 97.44 84 LEU A CA 1
ATOM 631 C C . LEU A 1 84 ? -0.841 4.734 9.187 1.00 97.44 84 LEU A C 1
ATOM 633 O O . LEU A 1 84 ? -0.479 5.619 9.961 1.00 97.44 84 LEU A O 1
ATOM 637 N N . GLN A 1 85 ? -2.122 4.434 8.978 1.00 95.56 85 GLN A N 1
ATOM 638 C CA . GLN A 1 85 ? -3.244 5.004 9.730 1.00 95.56 85 GLN A CA 1
ATOM 639 C C . GLN A 1 85 ? -4.142 3.874 10.241 1.00 95.56 85 GLN A C 1
ATOM 641 O O . GLN A 1 85 ? -4.549 3.016 9.462 1.00 95.56 85 GLN A O 1
ATOM 646 N N . ASP A 1 86 ? -4.412 3.861 11.553 1.00 93.50 86 ASP A N 1
ATOM 647 C CA . ASP A 1 86 ? -5.199 2.827 12.254 1.00 93.50 86 ASP A CA 1
ATOM 648 C C . ASP A 1 86 ? -4.821 1.391 11.853 1.00 93.50 86 ASP A C 1
ATOM 650 O O . ASP A 1 86 ? -5.667 0.508 11.696 1.00 93.50 86 ASP A O 1
ATOM 654 N N . ALA A 1 87 ? -3.521 1.170 11.661 1.00 94.62 87 ALA A N 1
ATOM 655 C CA . ALA A 1 87 ? -2.976 -0.009 11.008 1.00 94.62 87 ALA A CA 1
ATOM 656 C C . ALA A 1 87 ? -1.714 -0.541 11.707 1.00 94.62 87 ALA A C 1
ATOM 658 O O . ALA A 1 87 ? -0.970 0.200 12.366 1.00 94.62 87 ALA A O 1
ATOM 659 N N . ARG A 1 88 ? -1.447 -1.839 11.533 1.00 95.69 88 ARG A N 1
ATOM 660 C CA . ARG A 1 88 ? -0.174 -2.496 11.863 1.00 95.69 88 ARG A CA 1
ATOM 661 C C . ARG A 1 88 ? 0.245 -3.440 10.736 1.00 95.69 88 ARG A C 1
ATOM 663 O O . ARG A 1 88 ? -0.588 -4.148 10.178 1.00 95.69 88 ARG A O 1
ATOM 670 N N . VAL A 1 89 ? 1.539 -3.470 10.432 1.00 96.31 89 VAL A N 1
ATOM 671 C CA . VAL A 1 89 ? 2.118 -4.442 9.495 1.00 96.31 89 VAL A CA 1
ATOM 672 C C . VAL A 1 89 ? 2.229 -5.792 10.198 1.00 96.31 89 VAL A C 1
ATOM 674 O O . VAL A 1 89 ? 2.811 -5.868 11.278 1.00 96.31 89 VAL A O 1
ATOM 677 N N . VAL A 1 90 ? 1.685 -6.844 9.588 1.00 95.94 90 VAL A N 1
ATOM 678 C CA . VAL A 1 90 ? 1.824 -8.237 10.058 1.00 95.94 90 VAL A CA 1
ATOM 679 C C . VAL A 1 90 ? 2.741 -9.062 9.155 1.00 95.94 90 VAL A C 1
ATOM 681 O O . VAL A 1 90 ? 3.288 -10.066 9.596 1.00 95.94 90 VAL A O 1
ATOM 684 N N . GLN A 1 91 ? 2.979 -8.603 7.924 1.00 94.88 91 GLN A N 1
ATOM 685 C CA . GLN A 1 91 ? 3.954 -9.179 7.001 1.00 94.88 91 GLN A CA 1
ATOM 686 C C . GLN A 1 91 ? 4.519 -8.080 6.101 1.00 94.88 91 GLN A C 1
ATOM 688 O O . GLN A 1 91 ? 3.765 -7.263 5.587 1.00 94.88 91 GLN A O 1
ATOM 693 N N . HIS A 1 92 ? 5.833 -8.067 5.883 1.00 96.00 92 HIS A N 1
ATOM 694 C CA . HIS A 1 92 ? 6.464 -7.306 4.805 1.00 96.00 92 HIS A CA 1
ATOM 695 C C . HIS A 1 92 ? 7.730 -8.048 4.385 1.00 96.00 92 HIS A C 1
ATOM 697 O O . HIS A 1 92 ? 8.788 -7.913 4.999 1.00 96.00 92 HIS A O 1
ATOM 703 N N . ASP A 1 93 ? 7.606 -8.915 3.386 1.00 94.50 93 ASP A N 1
ATOM 704 C CA . ASP A 1 93 ? 8.673 -9.834 3.003 1.00 94.50 93 ASP A CA 1
ATOM 705 C C . ASP A 1 93 ? 8.820 -9.961 1.482 1.00 94.50 93 ASP A C 1
ATOM 707 O O . ASP A 1 93 ? 8.300 -9.160 0.710 1.00 94.50 93 ASP A O 1
ATOM 711 N N . LYS A 1 94 ? 9.567 -10.971 1.028 1.00 91.94 94 LYS A N 1
ATOM 712 C CA . LYS A 1 94 ? 9.829 -11.208 -0.396 1.00 91.94 94 LYS A CA 1
ATOM 713 C C . LYS A 1 94 ? 8.589 -11.602 -1.213 1.00 91.94 94 LYS A C 1
ATOM 715 O O . LYS A 1 94 ? 8.741 -11.767 -2.425 1.00 91.94 94 LYS A O 1
ATOM 720 N N . ASN A 1 95 ? 7.443 -11.818 -0.580 1.00 91.75 95 ASN A N 1
ATOM 721 C CA . ASN A 1 95 ? 6.203 -12.265 -1.198 1.00 91.75 95 ASN A CA 1
ATOM 722 C C . ASN A 1 95 ? 5.116 -11.198 -1.083 1.00 91.75 95 ASN A C 1
ATOM 724 O O . ASN A 1 95 ? 4.491 -10.898 -2.091 1.00 91.75 95 ASN A O 1
ATOM 728 N N . ALA A 1 96 ? 4.902 -10.620 0.101 1.00 94.25 96 ALA A N 1
ATOM 729 C CA . ALA A 1 96 ? 3.769 -9.725 0.312 1.00 94.25 96 ALA A CA 1
ATOM 730 C C . ALA A 1 96 ? 3.995 -8.682 1.410 1.00 94.25 96 ALA A C 1
ATOM 732 O O . ALA A 1 96 ? 4.842 -8.836 2.296 1.00 94.25 96 ALA A O 1
ATOM 733 N N . LEU A 1 97 ? 3.206 -7.612 1.330 1.00 96.06 97 LEU A N 1
ATOM 734 C CA . LEU A 1 97 ? 2.923 -6.689 2.424 1.00 96.06 97 LEU A CA 1
ATOM 735 C C . LEU A 1 97 ? 1.509 -7.008 2.905 1.00 96.06 97 LEU A C 1
ATOM 737 O O . LEU A 1 97 ? 0.587 -6.997 2.098 1.00 96.06 97 LEU A O 1
ATOM 741 N N . ARG A 1 98 ? 1.332 -7.287 4.195 1.00 95.69 98 ARG A N 1
ATOM 742 C CA . ARG A 1 98 ? 0.016 -7.466 4.816 1.00 95.69 98 ARG A CA 1
ATOM 743 C C . ARG A 1 98 ? -0.125 -6.532 5.999 1.00 95.69 98 ARG A C 1
ATOM 745 O O . ARG A 1 98 ? 0.751 -6.471 6.872 1.00 95.69 98 ARG A O 1
ATOM 752 N N . VAL A 1 99 ? -1.231 -5.809 6.019 1.00 95.00 99 VAL A N 1
ATOM 753 C CA . VAL A 1 99 ? -1.544 -4.793 7.014 1.00 95.00 99 VAL A CA 1
ATOM 754 C C . VAL A 1 99 ? -2.955 -5.025 7.524 1.00 95.00 99 VAL A C 1
ATOM 756 O O . VAL A 1 99 ? -3.879 -5.194 6.739 1.00 95.00 99 VAL A O 1
ATOM 759 N N . VAL A 1 100 ? -3.106 -5.005 8.845 1.00 92.75 100 VAL A N 1
ATOM 760 C CA . VAL A 1 100 ? -4.395 -5.178 9.528 1.00 92.75 100 VAL A CA 1
ATOM 761 C C . VAL A 1 100 ? -4.715 -3.959 10.374 1.00 92.75 100 VAL A C 1
ATOM 763 O O . VAL A 1 100 ? -3.819 -3.172 10.709 1.00 92.75 100 VAL A O 1
ATOM 766 N N . ARG A 1 101 ? -5.977 -3.826 10.782 1.00 90.00 101 ARG A N 1
ATOM 767 C CA . ARG A 1 101 ? -6.405 -2.789 11.724 1.00 90.00 101 ARG A CA 1
ATOM 768 C C . ARG A 1 101 ? -5.606 -2.839 13.035 1.00 90.00 101 ARG A C 1
ATOM 770 O O . ARG A 1 101 ? -5.323 -3.905 13.590 1.00 90.00 101 ARG A O 1
ATOM 777 N N . ARG A 1 102 ? -5.240 -1.668 13.561 1.00 86.19 102 ARG A N 1
ATOM 778 C CA . ARG A 1 102 ? -4.696 -1.534 14.920 1.00 86.19 102 ARG A CA 1
ATOM 779 C C . ARG A 1 102 ? -5.843 -1.652 15.937 1.00 86.19 102 ARG A C 1
ATOM 781 O O . ARG A 1 102 ? -6.804 -0.896 15.851 1.00 86.19 102 ARG A O 1
ATOM 788 N N . SER A 1 103 ? -5.729 -2.609 16.858 1.00 76.75 103 SER A N 1
ATOM 789 C CA . SER A 1 103 ? -6.613 -2.800 18.020 1.00 76.75 103 SER A CA 1
ATOM 790 C C . SER A 1 103 ? -6.252 -1.866 19.163 1.00 76.75 103 SER A C 1
ATOM 792 O O . SER A 1 103 ? -5.025 -1.665 19.335 1.00 76.75 103 SER A O 1
#

Secondary structure (DSSP, 8-state):
-EEEEEE-SGGGHHHHHHHHT-TTEEEEEETTEEEEEE---SPPPPPTTS---SS---BTTEEEEEHHHH---HHHHHH-EEEEESEEEEEESSSEEEEEE--

Solvent-accessible surface area (backbone atoms only — not comparable to full-atom values): 6040 Å² total; per-residue (Å²): 115,35,30,41,27,31,54,73,44,83,74,40,45,30,58,54,54,52,46,68,73,34,91,67,44,47,74,45,82,53,87,70,24,34,39,42,28,46,83,48,73,98,67,79,69,66,78,90,78,68,81,79,64,89,65,66,69,58,55,77,42,33,54,43,45,33,44,78,75,21,74,46,53,74,73,50,54,80,60,36,72,70,46,70,37,57,42,42,79,81,41,79,60,97,54,34,37,32,34,31,60,55,130

Foldseek 3Di:
DKKFKFFPDPLLVLQQVLLVVEPQWDWDDDPRIIIIDGPAPPDDADDPPDPPPPGQYADSFKHKGFPVRSPHDPVCQVVRTPDIDQWDWPDRDPTMTIIGGND

Nearest PDB structures (foldseek):
  5awh-assembly2_B  TM=5.109E-01  e=2.205E+00  Cereibacter sphaeroides ATCC 17025
  6d95-assembly1_A  TM=5.177E-01  e=4.615E+00  Cereibacter sphaeroides ATCC 17025
  6wfm-assembly1_B  TM=2.614E-01  e=1.267E+00  Stenotrophomonas maltophilia K279a
  6d9k-assembly2_F  TM=2.871E-01  e=1.833E+00  Cereibacter sphaeroides ATCC 17025
  6d8p-assembly2_B  TM=2.508E-01  e=4.080E+00  Cereibacter sphaeroides ATCC 17025